Protein AF-A0A7Y3K1N2-F1 (afdb_monomer_lite)

Structure (mmCIF, N/CA/C/O backbone):
data_AF-A0A7Y3K1N2-F1
#
_entry.id   AF-A0A7Y3K1N2-F1
#
loop_
_atom_site.group_PDB
_atom_site.id
_atom_site.type_symbol
_atom_site.label_atom_id
_atom_site.label_alt_id
_atom_site.label_comp_id
_atom_site.label_asym_id
_atom_site.label_entity_id
_atom_site.label_seq_id
_atom_site.pdbx_PDB_ins_code
_atom_site.Cartn_x
_atom_site.Cartn_y
_atom_site.Cartn_z
_atom_site.occupancy
_atom_site.B_iso_or_equiv
_atom_site.auth_seq_id
_atom_site.auth_comp_id
_atom_site.auth_asym_id
_atom_site.auth_atom_id
_atom_site.pdbx_PDB_model_num
ATOM 1 N N . PRO A 1 1 ? 4.943 -8.078 -5.119 1.00 83.75 1 PRO A N 1
ATOM 2 C CA . PRO A 1 1 ? 4.933 -9.483 -5.603 1.00 83.75 1 PRO A CA 1
ATOM 3 C C . PRO A 1 1 ? 3.551 -9.875 -6.132 1.00 83.75 1 PRO A C 1
ATOM 5 O O . PRO A 1 1 ? 2.551 -9.590 -5.483 1.00 83.75 1 PRO A O 1
ATOM 8 N N . ASP A 1 2 ? 3.480 -10.483 -7.313 1.00 86.62 2 ASP A N 1
ATOM 9 C CA . ASP A 1 2 ? 2.201 -10.830 -7.939 1.00 86.62 2 ASP A CA 1
ATOM 10 C C . ASP A 1 2 ? 1.448 -11.857 -7.086 1.00 86.62 2 ASP A C 1
ATOM 12 O O . ASP A 1 2 ? 2.043 -12.819 -6.599 1.00 86.62 2 ASP A O 1
ATOM 16 N N . GLY A 1 3 ? 0.145 -11.637 -6.886 1.00 89.75 3 GLY A N 1
ATOM 17 C CA . GLY A 1 3 ? -0.704 -12.490 -6.045 1.00 89.75 3 GLY A CA 1
ATOM 18 C C . GLY A 1 3 ? -0.474 -12.354 -4.534 1.00 89.75 3 GLY A C 1
ATOM 19 O O . GLY A 1 3 ? -1.142 -13.042 -3.768 1.00 89.75 3 GLY A O 1
ATOM 20 N N . ALA A 1 4 ? 0.444 -11.488 -4.093 1.00 95.06 4 ALA A N 1
ATOM 21 C CA . ALA A 1 4 ? 0.660 -11.223 -2.674 1.00 95.06 4 ALA A CA 1
ATOM 22 C C . ALA A 1 4 ? -0.438 -10.332 -2.083 1.00 95.06 4 ALA A C 1
ATOM 24 O O . ALA A 1 4 ? -1.092 -9.562 -2.797 1.00 95.06 4 ALA A O 1
ATOM 25 N N . SER A 1 5 ? -0.538 -10.370 -0.759 1.00 97.19 5 SER A N 1
ATOM 26 C CA . SER A 1 5 ? -1.229 -9.358 0.039 1.00 97.19 5 SER A CA 1
ATOM 27 C C . SER A 1 5 ? -0.224 -8.552 0.858 1.00 97.19 5 SER A C 1
ATOM 29 O O . SER A 1 5 ? 0.828 -9.073 1.237 1.00 97.19 5 SER A O 1
ATOM 31 N N . LEU A 1 6 ? -0.551 -7.301 1.168 1.00 97.69 6 LEU A N 1
ATOM 32 C CA . LEU A 1 6 ? 0.182 -6.501 2.145 1.00 97.69 6 LEU A CA 1
ATOM 33 C C . LEU A 1 6 ? -0.423 -6.742 3.529 1.00 97.69 6 LEU A C 1
ATOM 35 O O . LEU A 1 6 ? -1.624 -6.560 3.706 1.00 97.69 6 LEU A O 1
ATOM 39 N N . ALA A 1 7 ? 0.388 -7.149 4.499 1.00 98.25 7 ALA A N 1
ATOM 40 C CA . ALA A 1 7 ? -0.045 -7.372 5.871 1.00 98.25 7 ALA A CA 1
ATOM 41 C C . ALA A 1 7 ? 0.706 -6.465 6.846 1.00 98.25 7 ALA A C 1
ATOM 43 O O . ALA A 1 7 ? 1.892 -6.188 6.661 1.00 98.25 7 ALA A O 1
ATOM 44 N N . ILE A 1 8 ? 0.022 -6.047 7.906 1.00 98.44 8 ILE A N 1
ATOM 45 C CA . ILE A 1 8 ? 0.586 -5.267 9.008 1.00 98.44 8 ILE A CA 1
ATOM 46 C C . ILE A 1 8 ? -0.047 -5.712 10.321 1.00 98.44 8 ILE A C 1
ATOM 48 O O . ILE A 1 8 ? -1.242 -6.005 10.380 1.00 98.44 8 ILE A O 1
ATOM 52 N N . ASP A 1 9 ? 0.753 -5.766 11.380 1.00 98.44 9 ASP A N 1
ATOM 53 C CA . ASP A 1 9 ? 0.236 -6.041 12.712 1.00 98.44 9 ASP A CA 1
ATOM 54 C C . ASP A 1 9 ? -0.068 -4.710 13.405 1.00 98.44 9 ASP A C 1
ATOM 56 O O . ASP A 1 9 ? 0.788 -3.823 13.488 1.00 98.44 9 ASP A O 1
ATOM 60 N N . VAL A 1 10 ? -1.288 -4.585 13.918 1.00 97.25 10 VAL A N 1
ATOM 61 C CA . VAL A 1 10 ? -1.807 -3.382 14.567 1.00 97.25 10 VAL A CA 1
ATOM 62 C C . VAL A 1 10 ? -2.246 -3.727 15.982 1.00 97.25 10 VAL A C 1
ATOM 64 O O . VAL A 1 10 ? -2.838 -4.778 16.230 1.00 97.25 10 VAL A O 1
ATOM 67 N N . ARG A 1 11 ? -1.961 -2.838 16.927 1.00 96.50 11 ARG A N 1
ATOM 68 C CA . ARG A 1 11 ? -2.542 -2.860 18.268 1.00 96.50 11 ARG A CA 1
ATOM 69 C C . ARG A 1 11 ? -3.274 -1.549 18.486 1.00 96.50 11 ARG A C 1
ATOM 71 O O . ARG A 1 11 ? -2.652 -0.491 18.403 1.00 96.50 11 ARG A O 1
ATOM 78 N N . ASP A 1 12 ? -4.570 -1.631 18.772 1.00 94.06 12 ASP A N 1
ATOM 79 C CA . ASP A 1 12 ? -5.405 -0.456 19.001 1.00 94.06 12 ASP A CA 1
ATOM 80 C C . ASP A 1 12 ? -6.457 -0.690 20.105 1.00 94.06 12 ASP A C 1
ATOM 82 O O . ASP A 1 12 ? -7.486 -1.332 19.863 1.00 94.06 12 ASP A O 1
ATOM 86 N N . PRO A 1 13 ? -6.244 -0.119 21.306 1.00 93.38 13 PRO A N 1
ATOM 87 C CA . PRO A 1 13 ? -7.197 -0.194 22.411 1.00 93.38 13 PRO A CA 1
ATOM 88 C C . PRO A 1 13 ? -8.566 0.441 22.124 1.00 93.38 13 PRO A C 1
ATOM 90 O O . PRO A 1 13 ? -9.522 0.155 22.847 1.00 93.38 13 PRO A O 1
ATOM 93 N N . ALA A 1 14 ? -8.669 1.330 21.131 1.00 91.75 14 ALA A N 1
ATOM 94 C CA . ALA A 1 14 ? -9.917 1.976 20.731 1.00 91.75 14 ALA A CA 1
ATOM 95 C C . ALA A 1 14 ? -10.650 1.208 19.616 1.00 91.75 14 ALA A C 1
ATOM 97 O O . ALA A 1 14 ? -11.878 1.279 19.547 1.00 91.75 14 ALA A O 1
ATOM 98 N N . GLY A 1 15 ? -9.925 0.429 18.806 1.00 91.88 15 GLY A N 1
ATOM 99 C CA . GLY A 1 15 ? -10.456 -0.206 17.598 1.00 91.88 15 GLY A CA 1
ATOM 100 C C . GLY A 1 15 ? -10.790 0.824 16.514 1.00 91.88 15 GLY A C 1
ATOM 101 O O . GLY A 1 15 ? -10.140 1.862 16.411 1.00 91.88 15 GLY A O 1
ATOM 102 N N . GLY A 1 16 ? -11.815 0.551 15.707 1.00 90.88 16 GLY A N 1
ATOM 103 C CA . GLY A 1 16 ? -12.295 1.480 14.676 1.00 90.88 16 GLY A CA 1
ATOM 104 C C . GLY A 1 16 ? -11.865 1.059 13.277 1.00 90.88 16 GLY A C 1
ATOM 105 O O . GLY A 1 16 ? -11.851 -0.132 12.991 1.00 90.88 16 GLY A O 1
ATOM 106 N N . GLU A 1 17 ? -11.528 2.012 12.407 1.00 92.75 17 GLU A N 1
ATOM 107 C CA . GLU A 1 17 ? -11.049 1.699 11.053 1.00 92.75 17 GLU A CA 1
ATOM 108 C C . GLU A 1 17 ? -9.536 1.904 10.954 1.00 92.75 17 GLU A C 1
ATOM 1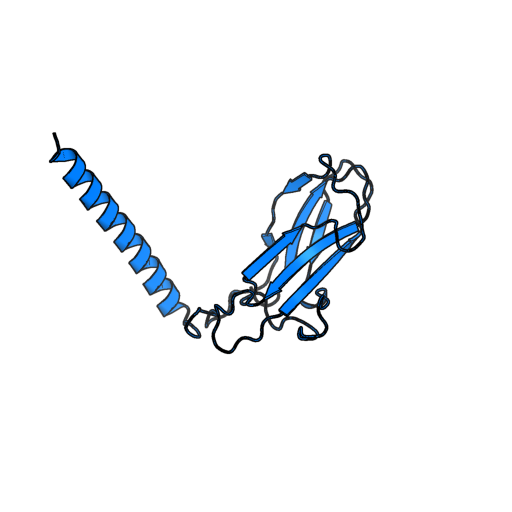10 O O . GLU A 1 17 ? -8.930 2.762 11.612 1.00 92.75 17 GLU A O 1
ATOM 115 N N . PHE A 1 18 ? -8.920 1.081 10.117 1.00 94.56 18 PHE A N 1
ATOM 116 C CA . PHE A 1 18 ? -7.531 1.185 9.721 1.00 94.56 18 PHE A CA 1
ATOM 117 C C . PHE A 1 18 ? -7.453 1.428 8.224 1.00 94.56 18 PHE A C 1
ATOM 119 O O . PHE A 1 18 ? -7.709 0.523 7.428 1.00 94.56 18 PHE A O 1
ATOM 126 N N . ASP A 1 19 ? -7.058 2.644 7.866 1.00 95.19 19 ASP A N 1
ATOM 127 C CA . ASP A 1 19 ? -6.980 3.082 6.485 1.00 95.19 19 ASP A CA 1
ATOM 128 C C . ASP A 1 19 ? -5.533 3.145 6.002 1.00 95.19 19 ASP A C 1
ATOM 130 O O . ASP A 1 19 ? -4.637 3.671 6.674 1.00 95.19 19 ASP A O 1
ATOM 134 N N . MET A 1 20 ? -5.321 2.669 4.779 1.00 96.81 20 MET A N 1
ATOM 135 C CA . MET A 1 20 ? -4.080 2.870 4.046 1.00 96.81 20 MET A CA 1
ATOM 136 C C . MET A 1 20 ? -4.351 3.474 2.675 1.00 96.81 20 MET A C 1
ATOM 138 O O . MET A 1 20 ? -5.320 3.112 2.006 1.00 96.81 20 MET A O 1
ATOM 142 N N . THR A 1 21 ? -3.462 4.362 2.237 1.00 97.00 21 THR A N 1
ATOM 143 C CA . THR A 1 21 ? -3.425 4.866 0.865 1.00 97.00 21 THR A CA 1
ATOM 144 C C . THR A 1 21 ? -2.243 4.296 0.102 1.00 97.00 21 THR A C 1
ATOM 146 O O . THR A 1 21 ? -1.203 3.946 0.663 1.00 97.00 21 THR A O 1
ATOM 149 N N . PHE A 1 22 ? -2.438 4.200 -1.207 1.00 97.12 22 PHE A N 1
ATOM 150 C CA . PHE A 1 22 ? -1.517 3.591 -2.148 1.00 97.12 22 PHE A CA 1
ATOM 151 C C . PHE A 1 22 ? -1.406 4.512 -3.358 1.00 97.12 22 PHE A C 1
ATOM 153 O O . PHE A 1 22 ? -2.419 4.830 -3.990 1.00 97.12 22 PHE A O 1
ATOM 160 N N . VAL A 1 23 ? -0.190 4.932 -3.698 1.00 96.25 23 VAL A N 1
ATOM 161 C CA . VAL A 1 23 ? 0.067 5.735 -4.899 1.00 96.25 23 VAL A CA 1
ATOM 162 C C . VAL A 1 23 ? 0.832 4.890 -5.901 1.00 96.25 23 VAL A C 1
ATOM 164 O O . VAL A 1 23 ? 1.918 4.391 -5.616 1.00 96.25 23 VAL A O 1
ATOM 167 N N . VAL A 1 24 ? 0.249 4.731 -7.084 1.00 95.44 24 VAL A N 1
ATOM 168 C CA . VAL A 1 24 ? 0.875 4.111 -8.248 1.00 95.44 24 VAL A CA 1
ATOM 169 C C . VAL A 1 24 ? 1.480 5.209 -9.107 1.00 95.44 24 VAL A C 1
ATOM 171 O O . VAL A 1 24 ? 0.770 6.123 -9.525 1.00 95.44 24 VAL A O 1
ATOM 174 N N . ASN A 1 25 ? 2.772 5.079 -9.403 1.00 94.19 25 ASN A N 1
ATOM 175 C CA . ASN A 1 25 ? 3.526 5.960 -10.293 1.00 94.19 25 ASN A CA 1
ATOM 176 C C . ASN A 1 25 ? 3.361 7.467 -9.989 1.00 94.19 25 ASN A C 1
ATOM 178 O O . ASN A 1 25 ? 3.166 8.261 -10.910 1.00 94.19 25 ASN A O 1
ATOM 182 N N . GLY A 1 26 ? 3.403 7.863 -8.710 1.00 90.25 26 GLY A N 1
ATOM 183 C CA . GLY A 1 26 ? 3.001 9.203 -8.249 1.00 90.25 26 GLY A CA 1
ATOM 184 C C . GLY A 1 26 ? 3.737 10.366 -8.922 1.00 90.25 26 GLY A C 1
ATOM 185 O O . GLY A 1 26 ? 3.115 11.353 -9.303 1.00 90.25 26 GLY A O 1
ATOM 186 N N . TRP A 1 27 ? 5.044 10.216 -9.144 1.00 89.62 27 TRP A N 1
ATOM 187 C CA . TRP A 1 27 ? 5.891 11.196 -9.838 1.00 89.62 27 TRP A CA 1
ATOM 188 C C . TRP A 1 27 ? 6.287 10.760 -11.258 1.00 89.62 27 TRP A C 1
ATOM 190 O O . TRP A 1 27 ? 7.279 11.238 -11.805 1.00 89.62 27 TRP A O 1
ATOM 200 N N . GLY A 1 28 ? 5.533 9.835 -11.864 1.00 89.88 28 GLY A N 1
ATOM 201 C CA . GLY A 1 28 ? 5.742 9.417 -13.255 1.00 89.88 28 GLY A CA 1
ATOM 202 C C . GLY A 1 28 ? 7.055 8.671 -13.515 1.00 89.88 28 GLY A C 1
ATOM 203 O O . GLY A 1 28 ? 7.538 8.670 -14.643 1.00 89.88 28 GLY A O 1
ATOM 204 N N . VAL A 1 29 ? 7.643 8.047 -12.490 1.00 88.62 29 VAL A N 1
ATOM 205 C CA . VAL A 1 29 ? 8.939 7.354 -12.577 1.00 88.62 29 VAL A CA 1
ATOM 206 C C . VAL A 1 29 ? 8.957 6.203 -13.572 1.00 88.62 29 VAL A C 1
ATOM 208 O O . VAL A 1 29 ? 9.991 5.946 -14.175 1.00 88.62 29 VAL A O 1
ATOM 211 N N . TYR A 1 30 ? 7.834 5.513 -13.750 1.00 90.62 30 TYR A N 1
ATOM 212 C CA . TYR A 1 30 ? 7.713 4.376 -14.650 1.00 90.62 30 TYR A CA 1
ATOM 213 C C . TYR A 1 30 ? 7.100 4.819 -15.978 1.00 90.62 30 TYR A C 1
ATOM 215 O O . TYR A 1 30 ? 5.906 5.134 -16.052 1.00 90.62 30 TYR A O 1
ATOM 223 N N . ALA A 1 31 ? 7.912 4.825 -17.037 1.00 86.75 31 ALA A N 1
ATOM 224 C CA . ALA A 1 31 ? 7.461 5.182 -18.377 1.00 86.75 31 ALA A CA 1
ATOM 225 C C . ALA A 1 31 ? 6.307 4.276 -18.848 1.00 86.75 31 ALA A C 1
ATOM 227 O O . ALA A 1 31 ? 6.364 3.053 -18.731 1.00 86.75 31 ALA A O 1
ATOM 228 N N . GLY A 1 32 ? 5.241 4.880 -19.382 1.00 87.38 32 GLY A N 1
ATOM 229 C CA . GLY A 1 32 ? 4.076 4.160 -19.912 1.00 87.38 32 GLY A CA 1
ATOM 230 C C . GLY A 1 32 ? 3.119 3.582 -18.860 1.00 87.38 32 GLY A C 1
ATOM 231 O O . GLY A 1 32 ? 2.036 3.125 -19.223 1.00 87.38 32 GLY A O 1
ATOM 232 N N . LEU A 1 33 ? 3.453 3.636 -17.565 1.00 90.62 33 LEU A N 1
ATOM 233 C CA . LEU A 1 33 ? 2.536 3.225 -16.506 1.00 90.62 33 LEU A CA 1
ATOM 234 C C . LEU A 1 33 ? 1.595 4.379 -16.140 1.00 90.62 33 LEU A C 1
ATOM 236 O O . LEU A 1 33 ? 2.030 5.452 -15.724 1.00 90.62 33 LEU A O 1
ATOM 240 N N . LYS A 1 34 ? 0.282 4.157 -16.227 1.00 92.00 34 LYS A N 1
ATOM 241 C CA . LYS A 1 34 ? -0.698 5.147 -15.766 1.00 92.00 34 LYS A CA 1
ATOM 242 C C . LYS A 1 34 ? -0.650 5.275 -14.239 1.00 92.00 34 LYS A C 1
ATOM 244 O O . LYS A 1 34 ? -0.785 4.280 -13.529 1.00 92.00 34 LYS A O 1
ATOM 249 N N . GLY A 1 35 ? -0.494 6.504 -13.750 1.00 94.44 35 GLY A N 1
ATOM 250 C CA . GLY A 1 35 ? -0.561 6.802 -12.323 1.00 94.44 35 GLY A CA 1
ATOM 251 C C . GLY A 1 35 ? -1.974 6.679 -11.749 1.00 94.44 35 GLY A C 1
ATOM 252 O O . GLY A 1 35 ? -2.973 6.744 -12.473 1.00 94.44 35 GLY A O 1
ATOM 253 N N . GLY A 1 36 ? -2.062 6.501 -10.435 1.00 95.69 36 GLY A N 1
ATOM 254 C CA . GLY A 1 36 ? -3.339 6.433 -9.733 1.00 95.69 36 GLY A CA 1
ATOM 255 C C . GLY A 1 36 ? -3.178 6.418 -8.221 1.00 95.69 36 GLY A C 1
ATOM 256 O O . GLY A 1 36 ? -2.191 5.916 -7.696 1.00 95.69 36 GLY A O 1
ATOM 257 N N . SER A 1 37 ? -4.175 6.946 -7.524 1.00 96.62 37 SER A N 1
ATOM 258 C CA . SER A 1 37 ? -4.263 6.921 -6.064 1.00 96.62 37 SER A CA 1
ATOM 259 C C . SER A 1 37 ? -5.419 6.030 -5.632 1.00 96.62 37 SER A C 1
ATOM 261 O O . SER A 1 37 ? -6.514 6.117 -6.202 1.00 96.62 37 SER A O 1
ATOM 263 N N . TYR A 1 38 ? -5.171 5.203 -4.621 1.00 97.38 38 TYR A N 1
ATOM 264 C CA . TYR A 1 38 ? -6.101 4.201 -4.112 1.00 97.38 38 TYR A CA 1
ATOM 265 C C . TYR A 1 38 ? -6.091 4.158 -2.5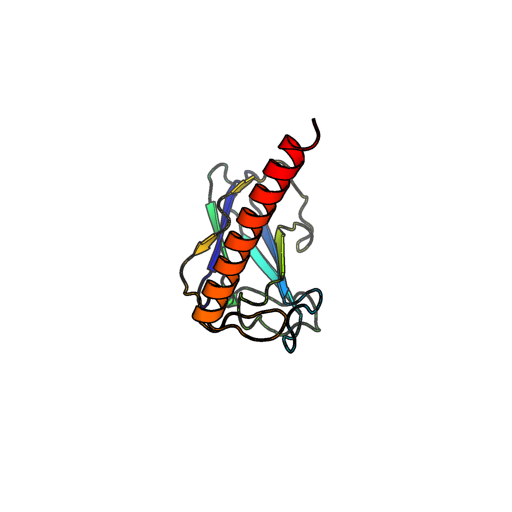89 1.00 97.38 38 TYR A C 1
ATOM 267 O O . TYR A 1 38 ? -5.158 4.649 -1.950 1.00 97.38 38 TYR A O 1
ATOM 275 N N . TYR A 1 39 ? -7.111 3.531 -2.017 1.00 97.19 39 TYR A N 1
ATOM 276 C CA . TYR A 1 39 ? -7.193 3.242 -0.596 1.00 97.19 39 TYR A CA 1
ATOM 277 C C . TYR A 1 39 ? -7.739 1.848 -0.325 1.00 97.19 39 TYR A C 1
ATOM 279 O O . TYR A 1 39 ? -8.473 1.288 -1.139 1.00 97.19 39 TYR A O 1
ATOM 287 N N . ALA A 1 40 ? -7.403 1.321 0.844 1.00 96.69 40 ALA A N 1
ATOM 288 C CA . ALA A 1 40 ? -8.050 0.161 1.430 1.00 96.69 40 ALA A CA 1
ATOM 289 C C . ALA A 1 40 ? -8.276 0.425 2.920 1.00 96.69 40 ALA A C 1
ATOM 291 O O . ALA A 1 40 ? -7.514 1.163 3.547 1.00 96.69 40 ALA A O 1
ATOM 292 N N . ALA A 1 41 ? -9.335 -0.170 3.455 1.00 95.56 41 ALA A N 1
ATOM 293 C CA . ALA A 1 41 ? -9.769 0.010 4.830 1.00 95.56 41 ALA A CA 1
ATOM 294 C C . ALA A 1 41 ? -10.085 -1.350 5.452 1.00 95.56 41 ALA A C 1
ATOM 296 O O . ALA A 1 41 ? -10.538 -2.264 4.754 1.00 95.56 41 ALA A O 1
ATOM 297 N N . ALA A 1 42 ? -9.818 -1.491 6.744 1.00 95.56 42 ALA A N 1
ATOM 298 C CA . ALA A 1 42 ? -10.177 -2.669 7.514 1.00 95.56 42 ALA A CA 1
ATOM 299 C C . ALA A 1 42 ? -10.644 -2.278 8.912 1.00 95.56 42 ALA A C 1
ATOM 301 O O . ALA A 1 42 ? -10.036 -1.430 9.568 1.00 95.56 42 ALA A O 1
ATOM 302 N N . SER A 1 43 ? -11.657 -2.979 9.406 1.00 94.38 43 SER A N 1
ATOM 303 C CA . SER A 1 43 ? -12.130 -2.800 10.771 1.00 94.38 43 SER A CA 1
ATOM 304 C C . SER A 1 43 ? -11.167 -3.436 11.775 1.00 94.38 43 SER A C 1
ATOM 306 O O . SER A 1 43 ? -10.738 -4.581 11.622 1.00 94.38 43 SER A O 1
ATOM 308 N N . LEU A 1 44 ? -10.857 -2.698 12.836 1.00 94.50 44 LEU A N 1
ATOM 309 C CA . LEU A 1 44 ? -10.055 -3.136 13.968 1.00 94.50 44 LEU A CA 1
ATOM 310 C C . LEU A 1 44 ? -10.950 -3.456 15.161 1.00 94.50 44 LEU A C 1
ATOM 312 O O . LEU A 1 44 ? -11.761 -2.635 15.602 1.00 94.50 44 LEU A O 1
ATOM 316 N N . ALA A 1 45 ? -10.726 -4.623 15.759 1.00 95.50 45 ALA A N 1
ATOM 317 C CA . ALA A 1 45 ? -11.314 -4.939 17.050 1.00 95.50 45 ALA A CA 1
A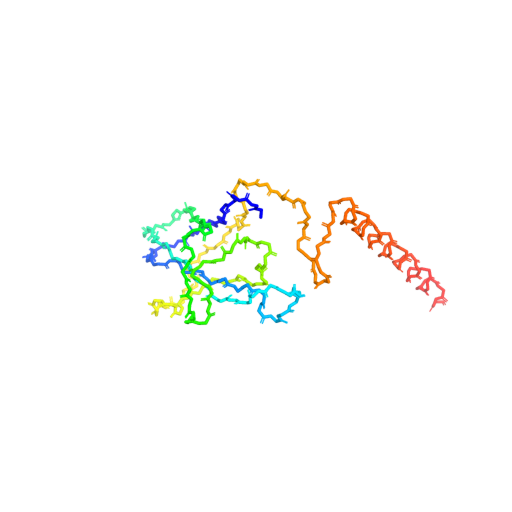TOM 318 C C . ALA A 1 45 ? -10.755 -4.000 18.130 1.00 95.50 45 ALA A C 1
ATOM 320 O O . ALA A 1 45 ? -9.560 -3.697 18.143 1.00 95.50 45 ALA A O 1
ATOM 321 N N . LYS A 1 46 ? -11.611 -3.594 19.073 1.00 94.81 46 LYS A N 1
ATOM 322 C CA . LYS A 1 46 ? -11.221 -2.834 20.265 1.00 94.81 46 LYS A CA 1
ATOM 323 C C . LYS A 1 46 ? -10.464 -3.746 21.233 1.00 94.81 46 LYS A C 1
ATOM 325 O O . LYS A 1 46 ? -11.080 -4.432 22.048 1.00 94.81 46 LYS A O 1
ATOM 330 N N . THR A 1 47 ? -9.137 -3.799 21.128 1.00 94.50 47 THR A N 1
ATOM 331 C CA . THR A 1 47 ? -8.326 -4.739 21.914 1.00 94.50 47 THR A CA 1
ATOM 332 C C . THR A 1 47 ? -6.905 -4.246 22.170 1.00 94.50 47 THR A C 1
ATOM 334 O O . THR A 1 47 ? -6.283 -3.579 21.349 1.00 94.50 47 THR A O 1
ATOM 337 N N . ASN A 1 48 ? -6.352 -4.651 23.315 1.00 95.31 48 ASN A N 1
ATOM 338 C CA . ASN A 1 48 ? -4.935 -4.472 23.637 1.00 95.31 48 ASN A CA 1
ATOM 339 C C . ASN A 1 48 ? -4.045 -5.577 23.035 1.00 95.31 48 ASN A C 1
ATOM 341 O O . ASN A 1 48 ? -2.827 -5.554 23.219 1.00 95.31 48 ASN A O 1
ATOM 345 N N . ALA A 1 49 ? -4.628 -6.563 22.351 1.00 97.69 49 ALA A N 1
ATOM 346 C CA . ALA A 1 49 ? -3.880 -7.588 21.635 1.00 97.69 49 ALA A CA 1
ATOM 347 C C . ALA A 1 49 ? -3.420 -7.085 20.258 1.00 97.69 49 ALA A C 1
ATOM 349 O O . ALA A 1 49 ? -4.023 -6.195 19.660 1.00 97.69 49 ALA A O 1
ATOM 350 N N . TRP A 1 50 ? -2.347 -7.686 19.745 1.00 98.25 50 TRP A N 1
ATOM 351 C CA . TRP A 1 50 ? -1.952 -7.510 18.350 1.00 98.25 50 TRP A CA 1
ATOM 352 C C . TRP A 1 50 ? -2.910 -8.279 17.440 1.00 98.25 50 TRP A C 1
ATOM 354 O O . TRP A 1 50 ? -3.203 -9.444 17.700 1.00 98.25 50 TRP A O 1
ATOM 364 N N . GLN A 1 51 ? -3.350 -7.638 16.364 1.00 98.19 51 GLN A N 1
ATOM 365 C CA . GLN A 1 51 ? -4.147 -8.239 15.297 1.00 98.19 51 GLN A CA 1
ATOM 366 C C . GLN A 1 51 ? -3.485 -7.949 13.948 1.00 98.19 51 GLN A C 1
ATOM 368 O O . GLN A 1 51 ? -2.849 -6.910 13.784 1.00 98.19 51 GLN A O 1
ATOM 373 N N . THR A 1 52 ? -3.607 -8.860 12.985 1.00 98.44 52 THR A N 1
ATOM 374 C CA . THR A 1 52 ? -3.042 -8.667 11.644 1.00 98.44 52 THR A CA 1
ATOM 375 C C . THR A 1 52 ? -4.133 -8.202 10.692 1.00 98.44 52 THR A C 1
ATOM 377 O O . THR A 1 52 ? -5.129 -8.896 10.499 1.00 98.44 52 THR A O 1
ATOM 380 N N . VAL A 1 53 ? -3.910 -7.055 10.058 1.00 97.88 53 VAL A N 1
ATOM 381 C CA . VAL A 1 53 ? -4.710 -6.573 8.930 1.00 97.88 53 VAL A CA 1
ATOM 382 C C . VAL A 1 53 ? -4.020 -6.981 7.637 1.00 97.88 53 VAL A C 1
ATOM 384 O O . VAL A 1 53 ? -2.792 -6.976 7.558 1.00 97.88 53 VAL A O 1
ATOM 387 N N . THR A 1 54 ? -4.796 -7.372 6.627 1.00 98.12 54 THR A N 1
ATOM 388 C CA . THR A 1 54 ? -4.277 -7.805 5.325 1.00 98.12 54 THR A CA 1
ATOM 389 C C . THR A 1 54 ? -5.083 -7.177 4.196 1.00 98.12 54 THR A C 1
ATOM 391 O O . THR A 1 54 ? -6.306 -7.259 4.207 1.00 98.12 54 THR A O 1
ATOM 394 N N . PHE A 1 55 ? -4.388 -6.620 3.205 1.00 97.88 55 PHE A N 1
ATOM 395 C CA . PHE A 1 55 ? -4.968 -6.027 2.004 1.00 97.88 55 PHE A CA 1
ATOM 396 C C . PHE A 1 55 ? -4.480 -6.748 0.750 1.00 97.88 55 PHE A C 1
ATOM 398 O O . PHE A 1 55 ? -3.277 -6.838 0.485 1.00 97.88 55 PHE A O 1
ATOM 405 N N . ARG A 1 56 ? -5.420 -7.257 -0.040 1.00 96.50 56 ARG A N 1
ATOM 406 C CA . ARG A 1 56 ? -5.191 -7.762 -1.395 1.00 96.50 56 ARG A CA 1
ATOM 407 C C . ARG A 1 56 ? -5.255 -6.608 -2.385 1.00 96.50 56 ARG A C 1
ATOM 409 O O . ARG A 1 56 ? -5.890 -5.590 -2.138 1.00 96.50 56 ARG A O 1
ATOM 416 N N . LEU A 1 57 ? -4.665 -6.808 -3.561 1.00 95.06 57 LEU A N 1
ATOM 417 C CA . LEU A 1 57 ? -4.714 -5.821 -4.642 1.00 95.06 57 LEU A CA 1
ATOM 418 C C . LEU A 1 57 ? -6.163 -5.502 -5.061 1.00 95.06 57 LEU A C 1
ATOM 420 O O . LEU A 1 57 ? -6.473 -4.368 -5.403 1.00 95.06 57 LEU A O 1
ATOM 424 N N . SER A 1 58 ? -7.049 -6.501 -4.987 1.00 94.69 58 SER A N 1
ATOM 425 C CA . SER A 1 58 ? -8.485 -6.381 -5.265 1.00 94.69 58 SER A CA 1
ATOM 426 C C . SER A 1 58 ? -9.256 -5.548 -4.242 1.00 94.69 58 SER A C 1
ATOM 428 O O . SER A 1 58 ? -10.378 -5.147 -4.525 1.00 94.69 58 SER A O 1
ATOM 430 N N . ASP A 1 59 ? -8.688 -5.312 -3.058 1.00 96.19 59 ASP A N 1
ATOM 431 C CA . ASP A 1 59 ? -9.362 -4.565 -1.993 1.00 96.19 59 ASP A CA 1
ATOM 432 C C . ASP A 1 59 ? -9.189 -3.048 -2.187 1.00 96.19 59 ASP A C 1
ATOM 434 O O . ASP A 1 59 ? -9.885 -2.252 -1.554 1.00 96.19 59 ASP A O 1
ATOM 438 N N . LEU A 1 60 ? -8.260 -2.643 -3.066 1.00 96.44 60 LEU A N 1
ATOM 439 C CA . LEU A 1 60 ? -7.922 -1.249 -3.323 1.00 96.44 60 LEU A CA 1
ATOM 440 C C . LEU A 1 60 ? -8.991 -0.580 -4.183 1.00 96.44 60 LEU A C 1
ATOM 442 O O . LEU A 1 60 ? -9.238 -0.972 -5.322 1.00 96.44 60 LEU A O 1
ATOM 446 N N . LYS A 1 61 ? -9.551 0.504 -3.656 1.00 95.88 61 LYS A N 1
ATOM 447 C CA . LYS A 1 61 ? -10.546 1.347 -4.319 1.00 95.88 61 LYS A CA 1
ATOM 448 C C . LYS A 1 61 ? -9.909 2.662 -4.764 1.00 95.88 61 LYS A C 1
ATOM 450 O O . LYS A 1 61 ? -9.029 3.169 -4.068 1.00 95.88 61 LYS A O 1
ATOM 455 N N . PRO A 1 62 ? -10.321 3.251 -5.896 1.00 96.69 62 PRO A N 1
ATOM 456 C CA . PRO A 1 62 ? -9.737 4.495 -6.379 1.00 96.69 62 PRO A CA 1
ATOM 457 C C . PRO A 1 62 ? -10.124 5.665 -5.466 1.00 96.69 62 PRO A C 1
ATOM 459 O O . PRO A 1 62 ? -11.290 5.833 -5.120 1.00 96.69 62 PRO A O 1
ATOM 462 N N . LEU A 1 63 ? -9.146 6.502 -5.108 1.00 94.06 63 LEU A N 1
ATOM 463 C CA . LEU A 1 63 ? -9.376 7.764 -4.387 1.00 94.06 63 LEU A CA 1
ATOM 464 C C . LEU A 1 63 ? -9.734 8.924 -5.316 1.00 94.06 63 LEU A C 1
ATOM 466 O O . LEU A 1 63 ? -10.373 9.887 -4.905 1.00 94.06 63 LEU A O 1
ATOM 470 N N . SER A 1 64 ? -9.299 8.847 -6.572 1.00 88.50 64 SER A N 1
ATOM 471 C CA . SER A 1 64 ? -9.527 9.870 -7.585 1.00 88.50 64 SER A CA 1
ATOM 472 C C . SER A 1 64 ? -10.318 9.288 -8.743 1.00 88.50 64 SER A C 1
ATOM 474 O O . SER A 1 64 ? -10.072 8.160 -9.166 1.00 88.50 64 SER A O 1
ATOM 476 N N . LYS A 1 65 ? -11.212 10.094 -9.325 1.00 89.88 65 LYS A N 1
ATOM 477 C CA . LYS A 1 65 ? -11.959 9.734 -10.542 1.00 89.88 65 LYS A CA 1
ATOM 478 C C . LYS A 1 65 ? -11.047 9.487 -11.752 1.00 89.88 65 LYS A C 1
ATOM 480 O O . LYS A 1 65 ? -11.468 8.849 -12.708 1.00 89.88 65 LYS A O 1
ATOM 485 N N . ASN A 1 66 ? -9.808 9.985 -11.710 1.00 88.69 66 ASN A N 1
ATOM 486 C CA . ASN A 1 66 ? -8.826 9.819 -12.784 1.00 88.69 66 ASN A CA 1
ATOM 487 C C . ASN A 1 66 ? -8.004 8.524 -12.651 1.00 88.69 66 ASN A C 1
ATOM 489 O O . ASN A 1 66 ? -7.368 8.096 -13.625 1.00 88.69 66 ASN A O 1
ATOM 493 N N . SER A 1 67 ? -8.022 7.898 -11.468 1.00 92.25 67 SER A N 1
ATOM 494 C CA . SER A 1 67 ? -7.399 6.597 -11.239 1.00 92.25 67 SER A CA 1
ATOM 495 C C . SER A 1 67 ? -8.129 5.512 -12.042 1.00 92.25 67 SER A C 1
ATOM 497 O O . SER A 1 67 ? -9.355 5.552 -12.164 1.00 92.25 67 SER A O 1
ATOM 499 N N . PRO A 1 68 ? -7.410 4.509 -12.573 1.00 91.88 68 PRO A N 1
ATOM 500 C CA . PRO A 1 68 ? -8.019 3.234 -12.948 1.00 91.88 68 PRO A CA 1
ATOM 501 C C . PRO A 1 68 ? -8.894 2.665 -11.820 1.00 91.88 68 PRO A C 1
ATOM 503 O O . PRO A 1 68 ? -8.693 2.994 -10.653 1.00 91.88 68 PRO A O 1
ATOM 506 N N . SER A 1 69 ? -9.847 1.789 -12.152 1.00 90.44 69 SER A N 1
ATOM 507 C CA . SER A 1 69 ? -10.740 1.196 -11.143 1.00 90.44 69 SER A CA 1
ATOM 508 C C . SER A 1 69 ? -9.981 0.373 -10.104 1.00 90.44 69 SER A C 1
ATOM 510 O O . SER A 1 69 ? -10.342 0.403 -8.936 1.00 90.44 69 SER A O 1
ATOM 512 N N . HIS A 1 70 ? -8.920 -0.316 -10.524 1.00 90.69 70 HIS A N 1
ATOM 513 C CA . HIS A 1 70 ? -8.011 -1.058 -9.657 1.00 90.69 70 HIS A CA 1
ATOM 514 C C . HIS A 1 70 ? -6.581 -0.960 -10.200 1.00 90.69 70 HIS A C 1
ATOM 516 O O . HIS A 1 70 ? -6.388 -0.867 -11.420 1.00 90.69 70 HIS A O 1
ATOM 522 N N . PRO A 1 71 ? -5.564 -1.023 -9.328 1.00 92.62 71 PRO A N 1
ATOM 523 C CA . PRO A 1 71 ? -4.191 -1.181 -9.775 1.00 92.62 71 PRO A CA 1
ATOM 524 C C . PRO A 1 71 ? -3.989 -2.578 -10.377 1.00 92.62 71 PRO A C 1
ATOM 526 O O . PRO A 1 71 ? -4.481 -3.573 -9.854 1.00 92.62 71 PRO A O 1
ATOM 529 N N . ALA A 1 72 ? -3.233 -2.663 -11.474 1.00 90.00 72 ALA A N 1
ATOM 530 C CA . ALA A 1 72 ? -2.972 -3.934 -12.158 1.00 90.00 72 ALA A CA 1
ATOM 531 C C . ALA A 1 72 ? -1.929 -4.811 -11.438 1.00 90.00 72 ALA A C 1
ATOM 533 O O . ALA A 1 72 ? -1.927 -6.031 -11.589 1.00 90.00 72 ALA A O 1
ATOM 534 N N . SER A 1 73 ? -1.019 -4.199 -10.675 1.00 91.75 73 SER A N 1
ATOM 535 C CA . SER A 1 73 ? 0.037 -4.892 -9.932 1.00 91.75 73 SER A CA 1
ATOM 536 C C . SER A 1 73 ? 0.565 -4.026 -8.787 1.00 91.75 73 SER A C 1
ATOM 538 O O . SER A 1 73 ? 0.467 -2.799 -8.817 1.00 91.75 73 SER A O 1
ATOM 540 N N . TRP A 1 74 ? 1.205 -4.676 -7.816 1.00 93.19 74 TRP A N 1
ATOM 541 C CA . TRP A 1 74 ? 1.978 -4.029 -6.758 1.00 93.19 74 TRP A CA 1
ATOM 542 C C . TRP A 1 74 ? 3.273 -3.363 -7.259 1.00 93.19 74 TRP A C 1
ATOM 544 O O . TRP A 1 74 ? 3.786 -2.477 -6.586 1.00 93.19 74 TRP A O 1
ATOM 554 N N . GLN A 1 75 ? 3.820 -3.770 -8.416 1.00 88.00 75 GLN A N 1
ATOM 555 C CA . GLN A 1 75 ? 5.149 -3.327 -8.887 1.00 88.00 75 GLN A CA 1
ATOM 556 C C . GLN A 1 75 ? 5.245 -1.834 -9.248 1.00 88.00 75 GLN A C 1
ATOM 558 O O . GLN A 1 75 ? 6.346 -1.314 -9.378 1.00 88.00 75 GLN A O 1
ATOM 563 N N . GLY A 1 76 ? 4.111 -1.149 -9.409 1.00 90.06 76 GLY A N 1
ATOM 564 C CA . GLY A 1 76 ? 4.060 0.278 -9.728 1.00 90.06 76 GLY A CA 1
ATOM 565 C C . GLY A 1 76 ? 3.801 1.188 -8.530 1.00 90.06 76 GLY A C 1
ATOM 566 O O . GLY A 1 76 ? 3.666 2.396 -8.722 1.00 90.06 76 GLY A O 1
ATOM 567 N N . ILE A 1 77 ? 3.668 0.630 -7.322 1.00 93.44 77 ILE A N 1
ATOM 568 C CA . ILE A 1 77 ? 3.429 1.432 -6.123 1.00 93.44 77 ILE A CA 1
ATOM 569 C C . ILE A 1 77 ? 4.704 2.175 -5.751 1.00 93.44 77 ILE A C 1
ATOM 571 O O . ILE A 1 77 ? 5.732 1.563 -5.471 1.00 93.44 77 ILE A O 1
ATOM 575 N N . THR A 1 78 ? 4.604 3.497 -5.726 1.00 93.81 78 THR A N 1
ATOM 576 C CA . THR A 1 78 ? 5.683 4.402 -5.341 1.00 93.81 78 THR A CA 1
ATOM 577 C C . THR A 1 78 ? 5.557 4.854 -3.890 1.00 93.81 78 THR A C 1
ATOM 579 O O . THR A 1 78 ? 6.567 5.169 -3.270 1.00 93.81 78 THR A O 1
ATOM 582 N N .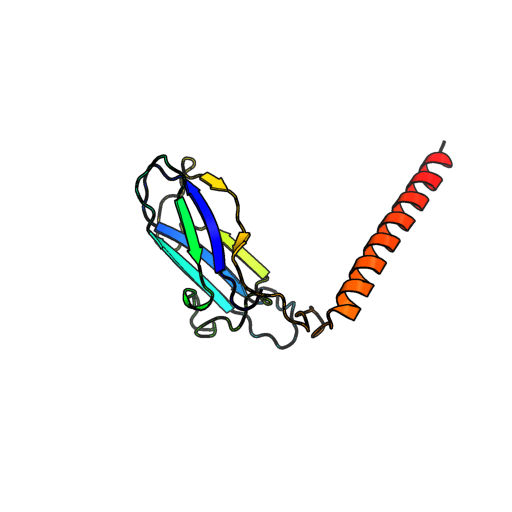 GLU A 1 79 ? 4.340 4.859 -3.330 1.00 95.06 79 GLU A N 1
ATOM 583 C CA . GLU A 1 79 ? 4.087 5.301 -1.954 1.00 95.06 79 GLU A CA 1
ATOM 584 C C . GLU A 1 79 ? 3.001 4.466 -1.268 1.00 95.06 79 GLU A C 1
ATOM 586 O O . GLU A 1 79 ? 2.003 4.072 -1.881 1.00 95.06 79 GLU A O 1
ATOM 591 N N . LEU A 1 80 ? 3.194 4.256 0.035 1.00 95.75 80 LEU A N 1
ATOM 592 C CA . LEU A 1 80 ? 2.235 3.675 0.970 1.00 95.75 80 LEU A CA 1
ATOM 593 C C . LEU A 1 80 ? 2.123 4.615 2.169 1.00 95.75 80 LEU A C 1
ATOM 595 O O . LEU A 1 80 ? 3.151 5.009 2.719 1.00 95.75 80 LEU A O 1
ATOM 599 N N . ALA A 1 81 ? 0.908 4.919 2.619 1.00 95.25 81 ALA A N 1
ATOM 600 C CA . ALA A 1 81 ? 0.718 5.676 3.852 1.00 95.25 81 ALA A CA 1
ATOM 601 C C . ALA A 1 81 ? -0.388 5.074 4.714 1.00 95.25 81 ALA A C 1
ATOM 603 O O . ALA A 1 81 ? -1.437 4.677 4.216 1.00 95.25 81 ALA A O 1
ATOM 604 N N . ILE A 1 82 ? -0.156 5.041 6.024 1.00 94.75 82 ILE A N 1
ATOM 605 C CA . ILE A 1 82 ? -1.210 4.837 7.019 1.00 94.75 82 ILE A CA 1
ATOM 606 C C . ILE A 1 82 ? -1.854 6.201 7.251 1.00 94.75 82 ILE A C 1
ATOM 608 O O . ILE A 1 82 ? -1.144 7.178 7.488 1.00 94.75 82 ILE A O 1
ATOM 612 N N . THR A 1 83 ? -3.179 6.283 7.182 1.00 91.50 83 THR A N 1
ATOM 613 C CA . THR A 1 83 ? -3.894 7.556 7.315 1.00 91.50 83 THR A CA 1
ATOM 614 C C . THR A 1 83 ? -5.088 7.429 8.249 1.00 91.50 83 THR A C 1
ATOM 616 O O . THR A 1 83 ? -5.611 6.343 8.464 1.00 91.50 83 THR A O 1
ATOM 619 N N . ALA A 1 84 ? -5.520 8.556 8.807 1.00 85.88 84 ALA A N 1
ATOM 620 C CA . ALA A 1 84 ? -6.802 8.675 9.501 1.00 85.88 84 ALA A CA 1
ATOM 621 C C . ALA A 1 84 ? -7.779 9.610 8.756 1.00 85.88 84 ALA A C 1
ATOM 623 O O . ALA A 1 84 ? -8.934 9.764 9.147 1.00 85.88 84 ALA A O 1
ATOM 624 N N . ALA A 1 85 ? -7.328 10.235 7.661 1.00 78.62 85 ALA A N 1
ATOM 625 C CA . ALA A 1 85 ? -8.072 11.284 6.971 1.00 78.62 85 ALA A CA 1
ATOM 626 C C . ALA A 1 85 ? -9.267 10.761 6.158 1.00 78.62 85 ALA A C 1
ATOM 628 O O . ALA A 1 85 ? -10.208 11.515 5.933 1.00 78.62 85 ALA A O 1
ATOM 629 N N . LEU A 1 86 ? -9.246 9.495 5.724 1.00 83.19 86 LEU A N 1
ATOM 630 C CA . LEU A 1 86 ? -10.264 8.951 4.817 1.00 83.19 86 LEU A CA 1
ATOM 631 C C . LEU A 1 86 ? -11.637 8.811 5.466 1.00 83.19 86 LEU A C 1
ATOM 633 O O . LEU A 1 86 ? -12.643 9.124 4.837 1.00 83.19 86 LEU A O 1
ATOM 637 N N . HIS A 1 87 ? -11.669 8.411 6.732 1.00 79.94 87 HIS A N 1
ATOM 638 C CA . HIS A 1 87 ? -12.899 8.313 7.512 1.00 79.94 87 HIS A CA 1
ATOM 639 C C . HIS A 1 87 ? -12.962 9.351 8.638 1.00 79.94 87 HIS A C 1
ATOM 641 O O . HIS A 1 87 ? -13.669 9.147 9.623 1.00 79.94 87 HIS A O 1
ATOM 647 N N . HIS A 1 88 ? -12.217 10.458 8.501 1.00 78.25 88 HIS A N 1
ATOM 648 C CA . HIS A 1 88 ? -12.143 11.543 9.487 1.00 78.25 88 HIS A CA 1
ATOM 649 C C . HIS A 1 88 ? -11.896 11.051 10.923 1.00 78.25 88 HIS A C 1
ATOM 651 O O . HIS A 1 88 ? -12.442 11.596 11.884 1.00 78.25 88 HIS A O 1
ATOM 657 N N . GLN A 1 89 ? -11.083 10.005 11.079 1.00 76.06 89 GLN A N 1
ATOM 658 C CA . GLN A 1 89 ? -10.762 9.477 12.396 1.00 76.06 89 GLN A CA 1
ATOM 659 C C . GLN A 1 89 ? -9.687 10.347 13.060 1.00 76.06 89 GLN A C 1
ATOM 661 O O . GLN A 1 89 ? -8.781 10.846 12.385 1.00 76.06 89 GLN A O 1
ATOM 666 N N . PRO A 1 90 ? -9.757 10.558 14.383 1.00 80.88 90 PRO A N 1
ATOM 667 C CA . PRO A 1 90 ? -8.678 11.218 15.095 1.00 80.88 90 PRO A CA 1
ATOM 668 C C . PRO A 1 90 ? -7.427 10.340 15.045 1.00 80.88 90 PRO A C 1
ATOM 670 O O . PRO A 1 90 ? -7.471 9.147 15.354 1.00 80.88 90 PRO A O 1
ATOM 673 N N . TRP A 1 91 ? -6.291 10.936 14.685 1.00 82.19 91 TRP A N 1
ATOM 674 C CA . TRP A 1 91 ? -5.007 10.268 14.856 1.00 82.19 91 TRP A CA 1
ATOM 675 C C . TRP A 1 91 ? -4.739 10.075 16.353 1.00 82.19 91 TRP A C 1
ATOM 677 O O . TRP A 1 91 ? -4.892 11.011 17.138 1.00 82.19 91 TRP A O 1
ATOM 687 N N . THR A 1 92 ? -4.342 8.870 16.755 1.00 83.00 92 THR A N 1
ATOM 688 C CA . THR A 1 92 ? -4.034 8.547 18.153 1.00 83.00 92 THR A CA 1
ATOM 689 C C . THR A 1 92 ? -2.608 8.032 18.287 1.00 83.00 92 THR A C 1
ATOM 691 O O . THR A 1 92 ? -2.135 7.228 17.488 1.00 83.00 92 THR A O 1
ATOM 694 N N . ASP A 1 93 ? -1.937 8.476 19.342 1.00 86.69 93 ASP A N 1
ATOM 695 C CA . ASP A 1 93 ? -0.625 8.014 19.795 1.00 86.69 93 ASP A CA 1
ATOM 696 C C . ASP A 1 93 ? -0.656 6.610 20.431 1.00 86.69 93 ASP A C 1
ATOM 698 O O . ASP A 1 93 ? 0.383 5.973 20.599 1.00 86.69 93 ASP A O 1
ATOM 702 N N . LYS A 1 94 ? -1.847 6.102 20.771 1.00 91.06 94 LYS A N 1
ATOM 703 C CA . LYS A 1 94 ? -2.031 4.781 21.392 1.00 91.06 94 LYS A CA 1
ATOM 704 C C . LYS A 1 94 ? -2.006 3.636 20.387 1.00 91.06 94 LYS A C 1
ATOM 706 O O . LYS A 1 94 ? -1.768 2.493 20.784 1.00 91.06 94 LYS A O 1
ATOM 711 N N . ARG A 1 95 ? -2.276 3.922 19.109 1.00 93.44 95 ARG A N 1
ATOM 712 C CA . ARG A 1 95 ? -2.248 2.923 18.039 1.00 93.44 95 ARG A CA 1
ATOM 713 C C . ARG A 1 95 ? -0.798 2.616 17.688 1.00 93.44 95 ARG A C 1
ATOM 715 O O . ARG A 1 95 ? 0.007 3.514 17.461 1.00 93.44 95 ARG A O 1
ATOM 722 N N . GLN A 1 96 ? -0.466 1.333 17.647 1.00 95.62 96 GLN A N 1
ATOM 723 C CA . GLN A 1 96 ? 0.887 0.872 17.360 1.00 95.62 96 GLN A CA 1
ATOM 724 C C . GLN A 1 96 ? 0.906 -0.075 16.173 1.00 95.62 96 GLN A C 1
ATOM 726 O O . GLN A 1 96 ? -0.040 -0.830 15.944 1.00 95.62 96 GLN A O 1
ATOM 731 N N . PHE A 1 97 ? 2.024 -0.055 15.456 1.00 96.44 97 PHE A N 1
ATOM 732 C CA . PHE A 1 97 ? 2.211 -0.766 14.200 1.00 96.44 97 PHE A CA 1
ATOM 733 C C . PHE A 1 97 ? 3.518 -1.549 14.231 1.00 96.44 97 PHE A C 1
ATOM 735 O O . PHE A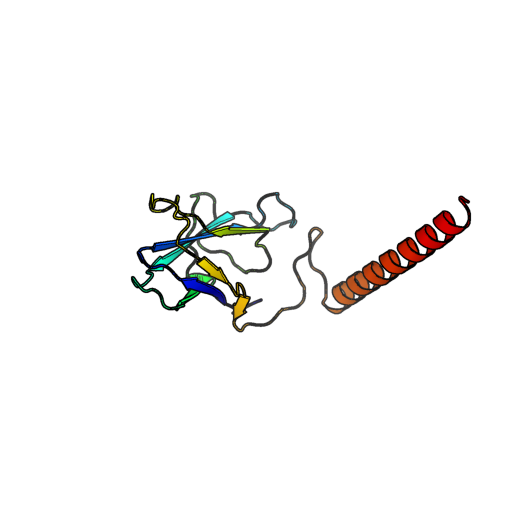 1 97 ? 4.514 -1.071 14.776 1.00 96.44 97 PHE A O 1
ATOM 742 N N . ARG A 1 98 ? 3.535 -2.737 13.624 1.00 98.00 98 ARG A N 1
ATOM 743 C CA . ARG A 1 98 ? 4.766 -3.502 13.378 1.00 98.00 98 ARG A CA 1
ATOM 744 C C . ARG A 1 98 ? 4.601 -4.468 12.206 1.00 98.00 98 ARG A C 1
ATOM 746 O O . ARG A 1 98 ? 3.491 -4.714 11.741 1.00 98.00 98 ARG A O 1
ATOM 753 N N . ASN A 1 99 ? 5.716 -5.059 11.775 1.00 97.62 99 ASN A N 1
ATOM 754 C CA . ASN A 1 99 ? 5.748 -6.186 10.837 1.00 97.62 99 ASN A CA 1
ATOM 755 C C . ASN A 1 99 ? 4.999 -5.941 9.513 1.00 97.62 99 ASN A C 1
ATOM 757 O O . ASN A 1 99 ? 4.308 -6.843 9.026 1.00 97.62 99 ASN A O 1
ATOM 761 N N . LEU A 1 100 ? 5.136 -4.742 8.929 1.00 97.50 100 LEU A N 1
ATOM 762 C CA . LEU A 1 100 ? 4.653 -4.476 7.573 1.00 97.50 100 LEU A CA 1
ATOM 763 C C . LEU A 1 100 ? 5.398 -5.386 6.591 1.00 97.50 100 LEU A C 1
ATOM 765 O O . LEU A 1 100 ? 6.627 -5.348 6.515 1.00 97.50 100 LEU A O 1
ATOM 769 N N . ARG A 1 101 ? 4.662 -6.229 5.868 1.00 96.44 101 ARG A N 1
ATOM 770 C CA . ARG A 1 101 ? 5.253 -7.282 5.039 1.00 96.44 101 ARG A CA 1
ATOM 771 C C . ARG A 1 101 ? 4.344 -7.700 3.895 1.00 96.44 101 ARG A C 1
ATOM 773 O O . ARG A 1 101 ? 3.122 -7.642 3.998 1.00 96.44 101 ARG A O 1
ATOM 780 N N . TRP A 1 102 ? 4.952 -8.218 2.837 1.00 95.38 102 TRP A N 1
ATOM 781 C CA . TRP A 1 102 ? 4.233 -8.995 1.834 1.00 95.38 102 TRP A CA 1
ATOM 782 C C . TRP A 1 102 ? 3.977 -10.411 2.354 1.00 95.38 102 TRP A C 1
ATOM 784 O O . TRP A 1 102 ? 4.868 -11.029 2.936 1.00 95.38 102 TRP A O 1
ATOM 794 N N . VAL A 1 103 ? 2.773 -10.931 2.128 1.00 96.50 103 VAL A N 1
ATOM 795 C CA . VAL A 1 103 ? 2.391 -12.310 2.449 1.00 96.50 103 VAL A CA 1
ATOM 796 C C . VAL A 1 103 ? 2.013 -13.028 1.162 1.00 96.50 103 VAL A C 1
ATOM 798 O O . VAL A 1 103 ? 1.119 -12.592 0.433 1.00 96.50 103 VAL A O 1
ATOM 801 N N . GLY A 1 104 ? 2.701 -14.139 0.899 1.00 94.69 104 GLY A N 1
ATOM 802 C CA . GLY A 1 104 ? 2.533 -14.923 -0.320 1.00 94.69 104 GLY A CA 1
ATOM 803 C C . GLY A 1 104 ? 2.996 -14.195 -1.585 1.00 94.69 104 GLY A C 1
ATOM 804 O O . GLY A 1 104 ? 3.737 -13.211 -1.541 1.00 94.69 104 GLY A O 1
ATOM 805 N N . GLY A 1 105 ? 2.533 -14.706 -2.724 1.00 90.12 105 GLY A N 1
ATOM 806 C CA . GLY A 1 105 ? 2.877 -14.204 -4.047 1.00 90.12 105 GLY A CA 1
ATOM 807 C C . GLY A 1 105 ? 4.303 -14.526 -4.491 1.00 90.12 105 GLY A C 1
ATOM 808 O O . GLY A 1 105 ? 5.110 -15.102 -3.764 1.00 90.12 105 GLY A O 1
ATOM 809 N N . THR A 1 106 ? 4.608 -14.142 -5.726 1.00 85.56 106 THR A N 1
ATOM 810 C CA . THR A 1 106 ? 5.914 -14.380 -6.353 1.00 85.56 106 THR A CA 1
ATOM 811 C C . THR A 1 106 ? 6.390 -13.126 -7.064 1.00 85.56 106 THR A C 1
ATOM 813 O O . THR A 1 106 ? 5.605 -12.423 -7.705 1.00 85.56 106 THR A O 1
ATOM 816 N N . TYR A 1 107 ? 7.684 -12.836 -6.988 1.00 79.12 107 TYR A N 1
ATOM 817 C CA . TYR A 1 107 ? 8.279 -11.803 -7.828 1.00 79.12 107 TYR A CA 1
ATOM 818 C C . TYR A 1 107 ? 8.370 -12.336 -9.258 1.00 79.12 107 TYR A C 1
ATOM 820 O O . TYR A 1 107 ? 9.067 -13.317 -9.508 1.00 79.12 107 TYR A O 1
ATOM 828 N N . LYS A 1 108 ? 7.631 -11.726 -10.189 1.00 70.19 108 LYS A N 1
ATOM 829 C CA . LYS A 1 108 ? 7.764 -12.049 -11.611 1.00 70.19 108 LYS A CA 1
ATOM 830 C C . LYS A 1 108 ? 8.912 -11.274 -12.238 1.00 70.19 108 LYS A C 1
ATOM 832 O O . LYS A 1 108 ? 9.240 -10.169 -11.814 1.00 70.19 108 LYS A O 1
ATOM 837 N N . SER A 1 109 ? 9.463 -11.869 -13.290 1.00 64.00 109 SER A N 1
ATOM 838 C CA . SER A 1 109 ? 10.337 -11.211 -14.250 1.00 64.00 109 SER A CA 1
ATOM 839 C C . SER A 1 109 ? 9.562 -10.977 -15.557 1.00 64.00 109 SER A C 1
ATOM 841 O O . SER A 1 109 ? 8.813 -11.873 -15.956 1.00 64.00 109 SER A O 1
ATOM 843 N N . PRO A 1 110 ? 9.725 -9.823 -16.227 1.00 71.12 110 PRO A N 1
ATOM 844 C CA . PRO A 1 110 ? 10.620 -8.731 -15.856 1.00 71.12 110 PRO A CA 1
ATOM 845 C C . PRO A 1 110 ? 10.029 -7.799 -14.781 1.00 71.12 110 PRO A C 1
ATOM 847 O O . PRO A 1 110 ? 8.814 -7.662 -14.655 1.00 71.12 110 PRO A O 1
ATOM 850 N N . VAL A 1 111 ? 10.911 -7.188 -13.987 1.00 77.69 111 VAL A N 1
ATOM 851 C CA . VAL A 1 111 ? 10.563 -6.220 -12.938 1.00 77.69 111 VAL A CA 1
ATOM 852 C C . VAL A 1 111 ? 10.384 -4.848 -13.576 1.00 77.69 111 VAL A C 1
ATOM 854 O O . VAL A 1 111 ? 11.177 -4.455 -14.438 1.00 77.69 111 VAL A O 1
ATOM 857 N N . LEU A 1 112 ? 9.356 -4.113 -13.156 1.00 82.06 112 LEU A N 1
ATOM 858 C CA . LEU A 1 112 ? 9.161 -2.731 -13.582 1.00 82.06 112 LEU A CA 1
ATOM 859 C C . LEU A 1 112 ? 10.345 -1.852 -13.135 1.00 82.06 112 LEU A C 1
ATOM 861 O O . LEU A 1 112 ? 10.731 -1.851 -11.967 1.00 82.06 112 LEU A O 1
ATOM 865 N N . TRP A 1 113 ? 10.915 -1.093 -14.067 1.00 81.44 113 TRP A N 1
ATOM 866 C CA . TRP A 1 113 ? 12.059 -0.207 -13.853 1.00 81.44 113 TRP A CA 1
ATOM 867 C C . TRP A 1 113 ? 11.760 1.184 -14.426 1.00 81.44 113 TRP A C 1
ATOM 869 O O . TRP A 1 113 ? 10.954 1.281 -15.353 1.00 81.44 113 TRP A O 1
ATOM 879 N N . PRO A 1 114 ? 12.385 2.276 -13.943 1.00 79.69 114 PRO A N 1
ATOM 880 C CA . PRO A 1 114 ? 12.055 3.616 -14.431 1.00 79.69 114 PRO A CA 1
ATOM 881 C C . PRO A 1 114 ? 12.101 3.765 -15.964 1.00 79.69 114 PRO A C 1
ATOM 883 O O . PRO A 1 114 ? 11.239 4.394 -16.573 1.00 79.69 114 PRO A O 1
ATOM 886 N N . THR A 1 115 ? 13.062 3.100 -16.612 1.00 78.25 115 THR A N 1
ATOM 887 C CA . THR A 1 115 ? 13.275 3.151 -18.068 1.00 78.25 115 THR A CA 1
ATOM 888 C C . THR A 1 115 ? 12.612 2.006 -18.846 1.00 78.25 115 THR A C 1
ATOM 890 O O . THR A 1 115 ? 12.941 1.811 -20.014 1.00 78.25 115 THR A O 1
ATOM 893 N N . GLY A 1 116 ? 11.725 1.216 -18.230 1.00 81.81 116 GLY A N 1
ATOM 894 C CA . GLY A 1 116 ? 11.039 0.098 -18.886 1.00 81.81 116 GLY A CA 1
ATOM 895 C C . GLY A 1 116 ? 10.929 -1.138 -17.997 1.00 81.81 116 GLY A C 1
ATOM 896 O O . GLY A 1 116 ? 10.455 -1.075 -16.868 1.00 81.81 116 GLY A O 1
ATOM 897 N N . THR A 1 117 ? 11.352 -2.291 -18.502 1.00 81.94 117 THR A N 1
ATOM 898 C CA . THR A 1 117 ? 11.300 -3.557 -17.761 1.00 81.94 117 THR A CA 1
ATOM 899 C C . THR A 1 117 ? 12.674 -4.210 -17.741 1.00 81.94 117 THR A C 1
ATOM 901 O O . THR A 1 117 ? 13.324 -4.276 -18.781 1.00 81.94 117 THR A O 1
ATOM 904 N N . LEU A 1 118 ? 13.102 -4.717 -16.587 1.00 81.25 118 LEU A N 1
ATOM 905 C CA . LEU A 1 118 ? 14.372 -5.430 -16.425 1.00 81.25 118 LEU A CA 1
ATOM 906 C C . LEU A 1 118 ? 14.140 -6.926 -16.256 1.00 81.25 118 LEU A C 1
ATOM 908 O O . LEU A 1 118 ? 13.342 -7.347 -15.413 1.00 81.25 118 LEU A O 1
ATOM 912 N N . SER A 1 119 ? 14.890 -7.752 -16.984 1.00 82.88 119 SER A N 1
ATOM 913 C CA . SER A 1 119 ? 14.936 -9.180 -16.666 1.00 82.88 119 SER A CA 1
ATOM 914 C C . SER A 1 119 ? 15.545 -9.408 -15.274 1.00 82.88 119 SER A C 1
ATOM 916 O O . SER A 1 119 ? 16.312 -8.589 -14.767 1.00 82.88 119 SER A O 1
ATOM 918 N N . ALA A 1 120 ? 15.243 -10.545 -14.642 1.00 76.12 120 ALA A N 1
ATOM 919 C CA . ALA A 1 120 ? 15.796 -10.880 -13.326 1.00 76.12 120 ALA A CA 1
ATOM 920 C C . ALA A 1 120 ? 17.331 -10.967 -13.362 1.00 76.12 120 ALA A C 1
ATOM 922 O O . ALA A 1 120 ? 18.003 -10.522 -12.435 1.00 76.12 120 ALA A O 1
ATOM 923 N N . LYS A 1 121 ? 17.883 -11.480 -14.470 1.00 82.56 121 LYS A N 1
ATOM 924 C CA . LYS A 1 121 ? 19.328 -11.564 -14.698 1.00 82.56 121 LYS A CA 1
ATOM 925 C C . LYS A 1 121 ? 19.966 -10.177 -14.771 1.00 82.56 121 LYS A C 1
ATOM 927 O O . LYS A 1 121 ? 21.000 -9.947 -14.150 1.00 82.56 121 LYS A O 1
ATOM 932 N N . GLU A 1 122 ? 19.361 -9.253 -15.514 1.00 84.62 122 GLU A N 1
ATOM 933 C CA . GLU A 1 122 ? 19.867 -7.880 -15.605 1.00 84.62 122 GLU A CA 1
ATOM 934 C C . GLU A 1 122 ? 19.723 -7.136 -14.283 1.00 84.62 122 GLU A C 1
ATOM 936 O O . GLU A 1 122 ? 20.650 -6.436 -13.888 1.00 84.62 122 GLU A O 1
ATOM 941 N N . PHE A 1 123 ? 18.610 -7.331 -13.572 1.00 81.81 123 PHE A N 1
ATOM 942 C CA . PHE A 1 123 ? 18.424 -6.777 -12.237 1.00 81.81 123 PHE A CA 1
ATOM 943 C C . PHE A 1 123 ? 19.522 -7.255 -11.278 1.00 81.81 123 PHE A C 1
ATOM 945 O O . PHE A 1 123 ? 20.168 -6.433 -10.634 1.00 81.81 123 PHE A O 1
ATOM 952 N N . GLN A 1 124 ? 19.790 -8.564 -11.222 1.00 82.75 124 GLN A N 1
ATOM 953 C CA . GLN A 1 124 ? 20.825 -9.122 -10.349 1.00 82.75 124 GLN A CA 1
ATOM 954 C C . GLN A 1 124 ? 22.225 -8.619 -10.718 1.00 82.75 124 GLN A C 1
ATOM 956 O O . GLN A 1 124 ? 23.009 -8.293 -9.828 1.00 82.75 124 GLN A O 1
ATOM 961 N N . ARG A 1 125 ? 22.522 -8.487 -12.018 1.00 89.50 125 ARG A N 1
ATOM 962 C CA . ARG A 1 125 ? 23.775 -7.882 -12.486 1.00 89.50 125 ARG A CA 1
ATOM 963 C C . ARG A 1 125 ? 23.911 -6.439 -11.996 1.00 89.50 125 ARG A C 1
ATOM 965 O O . ARG A 1 125 ? 24.913 -6.106 -11.381 1.00 89.50 125 ARG A O 1
ATOM 972 N N . LEU A 1 126 ? 22.896 -5.601 -12.221 1.00 86.31 126 LEU A N 1
ATOM 973 C CA . LEU A 1 126 ? 22.910 -4.197 -11.795 1.00 86.31 126 LEU A CA 1
ATOM 974 C C . LEU A 1 126 ? 23.010 -4.055 -10.272 1.00 86.31 126 LEU A C 1
ATOM 976 O O . LEU A 1 126 ? 23.684 -3.151 -9.782 1.00 86.31 126 LEU A O 1
ATOM 980 N N . TYR A 1 127 ? 22.351 -4.942 -9.525 1.00 83.88 127 TYR A N 1
ATOM 981 C CA . TYR A 1 127 ? 22.440 -4.984 -8.071 1.00 83.88 127 TYR A CA 1
ATOM 982 C C . TYR A 1 127 ? 23.876 -5.263 -7.606 1.00 83.88 127 TYR A C 1
ATOM 984 O O . TYR A 1 127 ? 24.413 -4.492 -6.811 1.00 83.88 127 TYR A O 1
ATOM 992 N N . GLN A 1 128 ? 24.526 -6.292 -8.157 1.00 90.31 128 GLN A N 1
ATOM 993 C CA . GLN A 1 128 ? 25.917 -6.605 -7.824 1.00 90.31 128 GLN A CA 1
ATOM 994 C C . GLN A 1 128 ? 26.878 -5.487 -8.259 1.00 90.31 128 GLN A C 1
ATOM 996 O O . GLN A 1 128 ? 27.713 -5.057 -7.468 1.00 90.31 128 GLN A O 1
ATOM 1001 N N . ASP A 1 129 ? 26.698 -4.930 -9.462 1.00 93.50 129 ASP A N 1
ATOM 1002 C CA . ASP A 1 129 ? 27.508 -3.813 -9.968 1.00 93.50 129 ASP A CA 1
ATOM 1003 C C .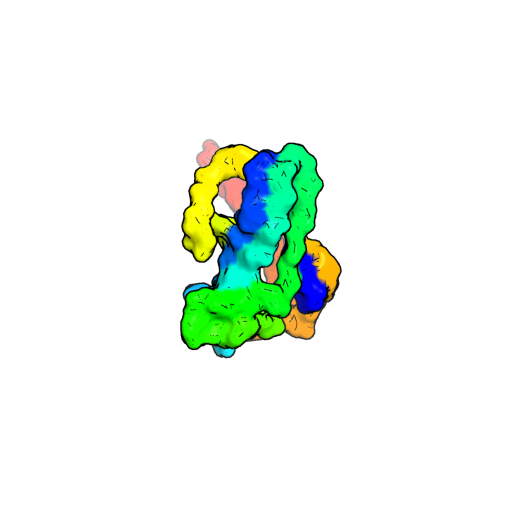 ASP A 1 129 ? 27.432 -2.579 -9.041 1.00 93.50 129 ASP A C 1
ATOM 1005 O O . ASP A 1 129 ? 28.396 -1.816 -8.923 1.00 93.50 129 ASP A O 1
ATOM 1009 N N . ASN A 1 130 ? 26.288 -2.349 -8.383 1.00 90.19 130 ASN A N 1
ATOM 1010 C CA . ASN A 1 130 ? 26.117 -1.276 -7.398 1.00 90.19 130 ASN A CA 1
ATOM 1011 C C . ASN A 1 130 ? 26.856 -1.560 -6.087 1.00 90.19 130 ASN A C 1
ATOM 1013 O O . ASN A 1 130 ? 27.519 -0.656 -5.578 1.00 90.19 130 ASN A O 1
ATOM 1017 N N . ILE A 1 131 ? 26.785 -2.792 -5.574 1.00 88.69 131 ILE A N 1
ATOM 1018 C CA . ILE A 1 131 ? 27.542 -3.212 -4.384 1.00 88.69 131 ILE A CA 1
ATOM 1019 C C . ILE A 1 131 ? 29.036 -3.013 -4.632 1.00 88.69 131 ILE A C 1
ATOM 1021 O O . ILE A 1 131 ? 29.708 -2.323 -3.869 1.00 88.69 131 ILE A O 1
ATOM 1025 N N . ASP A 1 132 ? 29.543 -3.527 -5.751 1.00 95.50 132 ASP A N 1
ATOM 1026 C CA . ASP A 1 132 ? 30.963 -3.442 -6.075 1.00 95.50 132 ASP A CA 1
ATOM 1027 C C . ASP A 1 132 ? 31.420 -1.985 -6.257 1.00 95.50 132 ASP A C 1
ATOM 1029 O O . ASP A 1 132 ? 32.551 -1.627 -5.917 1.00 95.50 132 ASP A O 1
ATOM 1033 N N . ARG A 1 133 ? 30.549 -1.114 -6.792 1.00 94.06 133 ARG A N 1
ATOM 1034 C CA . ARG A 1 133 ? 30.811 0.332 -6.872 1.00 94.06 133 ARG A CA 1
ATOM 1035 C C . ARG A 1 133 ? 30.904 0.979 -5.492 1.00 94.06 133 ARG A C 1
ATOM 1037 O O . ARG A 1 133 ? 31.828 1.769 -5.308 1.00 94.06 133 ARG A O 1
ATOM 1044 N N . SER A 1 134 ? 30.004 0.644 -4.563 1.00 93.38 134 SER A N 1
ATOM 1045 C CA . SER A 1 134 ? 30.042 1.150 -3.180 1.00 93.38 134 SER A CA 1
ATOM 1046 C C . SER A 1 134 ? 31.340 0.746 -2.490 1.00 93.38 134 SER A C 1
ATOM 1048 O O . SER A 1 134 ? 32.089 1.605 -2.040 1.00 93.38 134 SER A O 1
ATOM 1050 N N . VAL A 1 135 ? 31.690 -0.544 -2.544 1.00 94.75 135 VAL A N 1
ATOM 1051 C CA . VAL A 1 135 ? 32.921 -1.074 -1.935 1.00 94.75 135 VAL A CA 1
ATOM 1052 C C . VAL A 1 135 ? 34.170 -0.394 -2.509 1.00 94.75 135 VAL A C 1
ATOM 1054 O O . VAL A 1 135 ? 35.079 -0.010 -1.775 1.00 94.75 135 VAL A O 1
ATOM 1057 N N . ARG A 1 136 ? 34.232 -0.192 -3.834 1.00 95.69 136 ARG A N 1
ATOM 1058 C CA . ARG A 1 136 ? 35.349 0.542 -4.456 1.00 95.69 136 ARG A CA 1
ATOM 1059 C C . ARG A 1 136 ? 35.427 1.997 -3.998 1.00 95.69 136 ARG A C 1
ATOM 1061 O O . ARG A 1 136 ? 36.533 2.524 -3.911 1.00 95.69 136 ARG A O 1
ATOM 1068 N N . GLN A 1 137 ? 34.289 2.650 -3.776 1.00 93.31 137 GLN A N 1
ATOM 1069 C CA . GLN A 1 137 ? 34.250 4.027 -3.294 1.00 93.31 137 GLN A CA 1
ATOM 1070 C C . GLN A 1 137 ? 34.753 4.109 -1.850 1.00 93.31 137 GLN A C 1
ATOM 1072 O O . GLN A 1 137 ? 35.663 4.885 -1.585 1.00 93.31 137 GLN A O 1
ATOM 1077 N N . GLU A 1 138 ? 34.268 3.233 -0.972 1.00 93.12 138 GLU A N 1
ATOM 1078 C CA . GLU A 1 138 ? 34.702 3.149 0.428 1.00 93.12 138 GLU A CA 1
ATOM 1079 C C . GLU A 1 138 ? 36.216 2.921 0.549 1.00 93.12 138 GLU A C 1
ATOM 1081 O O . GLU A 1 138 ? 36.889 3.604 1.317 1.00 93.12 138 GLU A O 1
ATOM 1086 N N . ASN A 1 139 ? 36.784 2.029 -0.268 1.00 93.62 139 ASN A N 1
ATOM 1087 C CA . ASN A 1 139 ? 38.229 1.793 -0.284 1.00 93.62 139 ASN A CA 1
ATOM 1088 C C . ASN A 1 139 ? 39.030 3.026 -0.731 1.00 93.62 139 ASN A C 1
ATOM 1090 O O . ASN A 1 139 ? 40.088 3.301 -0.166 1.00 93.62 139 ASN A O 1
ATOM 1094 N N . ARG A 1 140 ? 38.542 3.774 -1.733 1.00 92.75 140 ARG A N 1
ATOM 1095 C CA . ARG A 1 140 ? 39.180 5.032 -2.157 1.00 92.75 140 ARG A CA 1
ATOM 1096 C C . ARG A 1 140 ? 39.123 6.077 -1.051 1.00 92.75 140 ARG A C 1
ATOM 1098 O O . ARG A 1 140 ? 40.123 6.738 -0.798 1.00 92.75 140 ARG A O 1
ATOM 1105 N N . ASP A 1 141 ? 37.982 6.204 -0.386 1.00 92.44 141 ASP A N 1
ATOM 1106 C CA . ASP A 1 141 ? 37.793 7.184 0.681 1.00 92.44 141 ASP A CA 1
ATOM 1107 C C . ASP A 1 141 ? 38.667 6.850 1.900 1.00 92.44 141 ASP A C 1
ATOM 1109 O O . ASP A 1 141 ? 39.303 7.741 2.459 1.00 92.44 141 ASP A O 1
ATOM 1113 N N . ALA A 1 142 ? 38.808 5.565 2.245 1.00 90.56 142 ALA A N 1
ATOM 1114 C CA . ALA A 1 142 ? 39.721 5.104 3.290 1.00 90.56 142 ALA A CA 1
ATOM 1115 C C . ALA A 1 142 ? 41.197 5.391 2.957 1.00 90.56 142 ALA A C 1
ATOM 1117 O O . ALA A 1 142 ? 41.945 5.848 3.820 1.00 90.56 142 ALA A O 1
ATOM 1118 N N . GLN A 1 143 ? 41.617 5.166 1.708 1.00 88.00 143 GLN A N 1
ATOM 1119 C CA . GLN A 1 143 ? 42.975 5.492 1.253 1.00 88.00 143 GLN A CA 1
ATOM 1120 C C . GLN A 1 143 ? 43.231 7.003 1.269 1.00 88.00 143 GLN A C 1
ATOM 1122 O O . GLN A 1 143 ? 44.262 7.449 1.766 1.00 88.00 143 GLN A O 1
ATOM 1127 N N . ASN A 1 144 ? 42.279 7.800 0.783 1.00 87.50 144 ASN A N 1
ATOM 1128 C CA . ASN A 1 144 ? 42.386 9.257 0.787 1.00 87.50 144 ASN A CA 1
ATOM 1129 C C . ASN A 1 144 ? 42.442 9.824 2.214 1.00 87.50 144 ASN A C 1
ATOM 1131 O O . ASN A 1 144 ? 43.198 10.758 2.465 1.00 87.50 144 ASN A O 1
ATOM 1135 N N . ALA A 1 145 ? 41.698 9.241 3.160 1.00 82.44 145 ALA A N 1
ATOM 1136 C CA . ALA A 1 145 ? 41.754 9.623 4.570 1.00 82.44 145 ALA A CA 1
ATOM 1137 C C . ALA A 1 145 ? 43.108 9.286 5.222 1.00 82.44 145 ALA A C 1
ATOM 1139 O O . ALA A 1 145 ? 43.595 10.050 6.049 1.00 82.44 145 ALA A O 1
ATOM 1140 N N . GLN A 1 146 ? 43.742 8.175 4.832 1.00 74.06 146 GLN A N 1
ATOM 1141 C CA . GLN A 1 146 ? 45.080 7.806 5.312 1.00 74.06 146 GLN A CA 1
ATOM 1142 C C . GLN A 1 146 ? 46.194 8.697 4.742 1.00 74.06 146 GLN A C 1
ATOM 1144 O O . GLN A 1 146 ? 47.212 8.878 5.400 1.00 74.06 146 GLN A O 1
ATOM 1149 N N . LEU A 1 147 ? 46.008 9.248 3.539 1.00 72.25 147 LEU A N 1
ATOM 1150 C CA . LEU A 1 147 ? 46.972 10.128 2.862 1.00 72.25 147 LEU A CA 1
ATOM 1151 C C . LEU A 1 147 ? 46.796 11.621 3.206 1.00 72.25 147 LEU A C 1
ATOM 1153 O O . LEU A 1 147 ? 47.609 12.440 2.786 1.00 72.25 147 LEU A O 1
ATOM 1157 N N . GLY A 1 148 ? 45.723 11.983 3.918 1.00 59.28 148 GLY A N 1
ATOM 1158 C CA . GLY A 1 148 ? 45.389 13.356 4.320 1.00 59.28 148 GLY A CA 1
ATOM 1159 C C . GLY A 1 148 ? 45.897 13.778 5.707 1.00 59.28 148 GLY A C 1
ATOM 1160 O O . GLY A 1 148 ? 45.458 14.814 6.207 1.00 59.28 148 GLY A O 1
ATOM 1161 N N . HIS A 1 149 ? 46.782 12.987 6.321 1.00 47.25 149 HIS A N 1
ATOM 1162 C CA . HIS A 1 149 ? 47.512 13.275 7.564 1.00 47.25 149 HIS A CA 1
ATOM 1163 C C . HIS A 1 149 ? 49.015 13.357 7.289 1.00 47.25 149 HIS A C 1
ATOM 1165 O O . HIS A 1 149 ? 49.691 14.104 8.032 1.00 47.25 149 HIS A O 1
#

pLDDT: mean 90.06, std 8.11, range [47.25, 98.44]

Sequence (149 aa):
PDGASLAIDVRDPAGGEFDMTFVVNGWGVYAGLKGGSYYAAASLAKTNAWQTVTFRLSDLKPLSKNSPSHPASWQGITELAITAALHHQPWTDKRQFRNLRWVGGTYKSPVLWPTGTLSAKEFQRLYQDNIDRSVRQENRDAQNAQLGH

Radius of gyration: 20.29 Å; chains: 1; bounding box: 60×28×44 Å

Foldseek 3Di:
DPPWKKKKKKFAQQWAKWKKKWWFCPVVLFPPDDIFIWMAMDTGDNDRDIDMDIGDQVRIAGPDPSHDRTDPDPLRTPDMDTDPPPVVHDDDPRMDIDDGDIDDDDDDPQGGGSVGTHGPVRVVVVVVVVVVVVVVVVVVVVVVVVVVD

Secondary structure (DSSP, 8-state):
-BT-EEEEEEEESS-EEEEEEEEESTT--STTPPPEEEEEEEEEPSEEEEEEEEEEGGG-EESSTTS-SS-S-GGGEEEEEEESTTTTPPP-TT-EEEEEEEES-B--SSEEETTEEE-HHHHHHHHHHHHHHHHHHHHHHHHHHHH--